Protein AF-A0A0J5QHE7-F1 (afdb_monomer_lite)

Structure (mmCIF, N/CA/C/O backbone):
data_AF-A0A0J5QHE7-F1
#
_entry.id   AF-A0A0J5QHE7-F1
#
loop_
_atom_site.group_PDB
_atom_site.id
_atom_site.type_symbol
_atom_site.label_atom_id
_atom_site.label_alt_id
_atom_site.label_comp_id
_atom_site.label_asym_id
_atom_site.label_entity_id
_atom_site.label_seq_id
_atom_site.pdbx_PDB_ins_code
_atom_site.Cartn_x
_atom_site.Cartn_y
_atom_site.Cartn_z
_atom_site.occupancy
_atom_site.B_iso_or_equiv
_atom_site.auth_seq_id
_atom_site.auth_comp_id
_atom_site.auth_asym_id
_atom_site.auth_atom_id
_atom_site.pdbx_PDB_model_num
ATOM 1 N N . MET A 1 1 ? -1.022 14.156 -3.790 1.00 61.31 1 MET A N 1
ATOM 2 C CA . MET A 1 1 ? -0.706 12.877 -4.462 1.00 61.31 1 MET A CA 1
ATOM 3 C C . MET A 1 1 ? 0.556 13.069 -5.302 1.00 61.31 1 MET A C 1
ATOM 5 O O . MET A 1 1 ? 0.620 14.063 -6.019 1.00 61.31 1 MET A O 1
ATOM 9 N N . SER A 1 2 ? 1.567 12.200 -5.167 1.00 77.56 2 SER A N 1
ATOM 10 C CA . SER A 1 2 ? 2.861 12.336 -5.864 1.00 77.56 2 SER A CA 1
ATOM 11 C C . SER A 1 2 ? 2.728 11.911 -7.331 1.00 77.56 2 SER A C 1
ATOM 13 O O . SER A 1 2 ? 2.515 10.738 -7.628 1.00 77.56 2 SER A O 1
ATOM 15 N N . ALA A 1 3 ? 2.857 12.859 -8.265 1.00 84.69 3 ALA A N 1
ATOM 16 C CA . ALA A 1 3 ? 2.876 12.560 -9.704 1.00 84.69 3 ALA A CA 1
ATOM 17 C C . ALA A 1 3 ? 4.057 11.649 -10.089 1.00 84.69 3 ALA A C 1
ATOM 19 O O . ALA A 1 3 ? 3.994 10.900 -11.061 1.00 84.69 3 ALA A O 1
ATOM 20 N N . ARG A 1 4 ? 5.129 11.702 -9.296 1.00 88.69 4 ARG A N 1
ATOM 21 C CA . ARG A 1 4 ? 6.349 10.922 -9.478 1.00 88.69 4 ARG A CA 1
ATOM 22 C C . ARG A 1 4 ? 6.157 9.458 -9.091 1.00 88.69 4 ARG A C 1
ATOM 24 O O . ARG A 1 4 ? 6.595 8.595 -9.845 1.00 88.69 4 ARG A O 1
ATOM 31 N N . LEU A 1 5 ? 5.437 9.187 -8.000 1.00 90.12 5 LEU A N 1
ATOM 32 C CA . LEU A 1 5 ? 5.048 7.825 -7.631 1.00 90.12 5 LEU A CA 1
ATOM 33 C C . LEU A 1 5 ? 4.231 7.168 -8.748 1.00 90.12 5 LEU A C 1
ATOM 35 O O . LEU A 1 5 ? 4.554 6.064 -9.169 1.00 90.12 5 LEU A O 1
ATOM 39 N N . LEU A 1 6 ? 3.218 7.860 -9.279 1.00 89.69 6 LEU A N 1
ATOM 40 C CA . LEU A 1 6 ? 2.406 7.317 -10.374 1.00 89.69 6 LEU A CA 1
ATOM 41 C C . LEU A 1 6 ? 3.212 7.073 -11.650 1.00 89.69 6 LEU A C 1
ATOM 43 O O . LEU A 1 6 ? 2.985 6.070 -12.325 1.00 89.69 6 LEU A O 1
ATOM 47 N N . LEU A 1 7 ? 4.156 7.963 -11.973 1.00 89.19 7 LEU A N 1
ATOM 48 C CA . LEU A 1 7 ? 5.063 7.759 -13.099 1.00 89.19 7 LEU A CA 1
ATOM 49 C C . LEU A 1 7 ? 5.908 6.498 -12.901 1.00 89.19 7 LEU A C 1
ATOM 51 O O . LEU A 1 7 ? 5.985 5.682 -13.811 1.00 89.19 7 LEU A O 1
ATOM 55 N N . TRP A 1 8 ? 6.502 6.314 -11.721 1.00 92.81 8 TRP A N 1
ATOM 56 C CA . TRP A 1 8 ? 7.294 5.121 -11.422 1.00 92.81 8 TRP A CA 1
ATOM 57 C C . TRP A 1 8 ? 6.450 3.839 -11.444 1.00 92.81 8 TRP A C 1
ATOM 59 O O . TRP A 1 8 ? 6.875 2.850 -12.030 1.00 92.81 8 TRP A O 1
ATOM 69 N N . LEU A 1 9 ? 5.231 3.866 -10.897 1.00 91.06 9 LEU A N 1
ATOM 70 C CA . LEU A 1 9 ? 4.319 2.715 -10.907 1.00 91.06 9 LEU A CA 1
ATOM 71 C C . LEU A 1 9 ? 3.951 2.255 -12.325 1.00 91.06 9 LEU A C 1
ATOM 73 O O . LEU A 1 9 ? 3.792 1.061 -12.559 1.00 91.06 9 LEU A O 1
ATOM 77 N N . ASN A 1 10 ? 3.805 3.194 -13.263 1.00 88.62 10 ASN A N 1
ATOM 78 C CA . ASN A 1 10 ? 3.359 2.908 -14.630 1.00 88.62 10 ASN A CA 1
ATOM 79 C C . ASN A 1 10 ? 4.509 2.799 -15.648 1.00 88.62 10 ASN A C 1
ATOM 81 O O . ASN A 1 10 ? 4.325 2.240 -16.726 1.00 88.62 10 ASN A O 1
ATOM 85 N N . ALA A 1 11 ? 5.686 3.335 -15.326 1.00 88.75 11 ALA A N 1
ATOM 86 C CA . ALA A 1 11 ? 6.877 3.329 -16.171 1.00 88.75 11 ALA A CA 1
ATOM 87 C C . ALA A 1 11 ? 8.151 3.205 -15.306 1.00 88.75 11 ALA A C 1
ATOM 89 O O . ALA A 1 11 ? 8.941 4.154 -15.220 1.00 88.75 11 ALA A O 1
ATOM 90 N N . PRO A 1 12 ? 8.370 2.046 -14.658 1.00 83.94 12 PRO A N 1
ATOM 91 C CA . PRO A 1 12 ? 9.451 1.854 -13.687 1.00 83.94 12 PRO A CA 1
ATOM 92 C C . PRO A 1 12 ? 10.850 1.981 -14.302 1.00 83.94 12 PRO A C 1
ATOM 94 O O . PRO A 1 12 ? 11.771 2.393 -13.611 1.00 83.94 12 PRO A O 1
ATOM 97 N N . ASP A 1 13 ? 11.012 1.732 -15.604 1.00 85.81 13 ASP A N 1
ATOM 98 C CA . ASP A 1 13 ? 12.293 1.909 -16.309 1.00 85.81 13 ASP A CA 1
ATOM 99 C C . ASP A 1 13 ? 12.636 3.385 -16.592 1.00 85.81 13 ASP A C 1
ATOM 101 O O . ASP A 1 13 ? 13.750 3.716 -16.993 1.00 85.81 13 ASP A O 1
ATOM 105 N N . CYS A 1 14 ? 11.669 4.290 -16.416 1.00 81.62 14 CYS A N 1
ATOM 106 C CA . CYS A 1 14 ? 11.800 5.718 -16.718 1.00 81.62 14 CYS A CA 1
ATOM 107 C C . CYS A 1 14 ? 11.925 6.591 -15.459 1.00 81.62 14 CYS A C 1
ATOM 109 O O . CYS A 1 14 ? 12.092 7.809 -15.565 1.00 81.62 14 CYS A O 1
ATOM 111 N N . ALA A 1 15 ? 11.829 6.000 -14.267 1.00 83.62 15 ALA A N 1
ATOM 112 C CA . ALA A 1 15 ? 11.901 6.700 -12.993 1.00 83.62 15 ALA A CA 1
ATOM 113 C C . ALA A 1 15 ? 12.536 5.808 -11.920 1.00 83.62 15 ALA A C 1
ATOM 115 O O . ALA A 1 15 ? 12.707 4.613 -12.094 1.00 83.62 15 ALA A O 1
ATOM 116 N N . TRP A 1 16 ? 12.873 6.395 -10.779 1.00 85.69 16 TRP A N 1
ATOM 117 C CA . TRP A 1 16 ? 13.287 5.651 -9.591 1.00 85.69 16 TRP A CA 1
ATOM 118 C C . TRP A 1 16 ? 12.261 5.893 -8.489 1.00 85.69 16 TRP A C 1
ATOM 120 O O . TRP A 1 16 ? 11.669 6.976 -8.449 1.00 85.69 16 TRP A O 1
ATOM 130 N N . LEU A 1 17 ? 12.056 4.910 -7.612 1.00 89.62 17 LEU A N 1
ATOM 131 C CA . LEU A 1 17 ? 11.219 5.094 -6.432 1.00 89.62 17 LEU A CA 1
ATOM 132 C C . LEU A 1 17 ? 11.898 6.101 -5.501 1.00 89.62 17 LEU A C 1
ATOM 134 O O . LEU A 1 17 ? 13.003 5.861 -5.019 1.00 89.62 17 LEU A O 1
ATOM 138 N N . ASP A 1 18 ? 11.244 7.237 -5.274 1.00 90.06 18 ASP A N 1
ATOM 139 C CA . ASP A 1 18 ? 11.691 8.190 -4.267 1.00 90.06 18 ASP A CA 1
ATOM 140 C C . ASP A 1 18 ? 11.512 7.571 -2.869 1.00 90.06 18 ASP A C 1
ATOM 142 O O . ASP A 1 18 ? 10.410 7.106 -2.571 1.00 90.06 18 ASP A O 1
ATOM 146 N N . PRO A 1 19 ? 12.530 7.576 -1.991 1.00 88.75 19 PRO A N 1
ATOM 147 C CA . PRO A 1 19 ? 12.397 7.085 -0.624 1.00 88.75 19 PRO A CA 1
ATOM 148 C C . PRO A 1 19 ? 11.239 7.732 0.145 1.00 88.75 19 PRO A C 1
ATOM 150 O O . PRO A 1 19 ? 10.641 7.092 1.008 1.00 88.75 19 PRO A O 1
ATOM 153 N N . ALA A 1 20 ? 10.881 8.981 -0.180 1.00 90.81 20 ALA A N 1
ATOM 154 C CA . ALA A 1 20 ? 9.730 9.655 0.417 1.00 90.81 20 ALA A CA 1
ATOM 155 C C . ALA A 1 20 ? 8.378 9.052 -0.014 1.00 90.81 20 ALA A C 1
ATOM 157 O O . ALA A 1 20 ? 7.392 9.171 0.714 1.00 90.81 20 ALA A O 1
ATOM 158 N N . ASP A 1 21 ? 8.329 8.390 -1.173 1.00 93.62 21 ASP A N 1
ATOM 159 C CA . ASP A 1 21 ? 7.135 7.742 -1.718 1.00 93.62 21 ASP A CA 1
ATOM 160 C C . ASP A 1 21 ? 7.013 6.264 -1.282 1.00 93.62 21 ASP A C 1
ATOM 162 O O . ASP A 1 21 ? 5.934 5.677 -1.414 1.00 93.62 21 ASP A O 1
ATOM 166 N N . THR A 1 22 ? 8.062 5.659 -0.704 1.00 93.19 22 THR A N 1
ATOM 167 C CA . THR A 1 22 ? 8.051 4.257 -0.243 1.00 93.19 22 THR A CA 1
ATOM 168 C C . THR A 1 22 ? 6.898 3.926 0.719 1.00 93.19 22 THR A C 1
ATOM 170 O O . THR A 1 22 ? 6.202 2.937 0.465 1.00 93.19 22 THR A O 1
ATOM 173 N N . PRO A 1 23 ? 6.596 4.737 1.761 1.00 94.31 23 PRO A N 1
ATOM 174 C CA . PRO A 1 23 ? 5.425 4.524 2.621 1.00 94.31 23 PRO A CA 1
ATOM 175 C C . PRO A 1 23 ? 4.112 4.392 1.846 1.00 94.31 23 PRO A C 1
ATOM 177 O O . PRO A 1 23 ? 3.272 3.543 2.144 1.00 94.31 23 PRO A O 1
ATOM 180 N N . MET A 1 24 ? 3.940 5.226 0.821 1.00 95.75 24 MET A N 1
ATOM 181 C CA . MET A 1 24 ? 2.729 5.256 0.012 1.00 95.75 24 MET A CA 1
ATOM 182 C C . MET A 1 24 ? 2.644 4.057 -0.921 1.00 95.75 24 MET A C 1
ATOM 184 O O . MET A 1 24 ? 1.579 3.457 -1.050 1.00 95.75 24 MET A O 1
ATOM 188 N N . ALA A 1 25 ? 3.761 3.657 -1.522 1.00 95.06 25 ALA A N 1
ATOM 189 C CA . ALA A 1 25 ? 3.806 2.487 -2.385 1.00 95.06 25 ALA A CA 1
ATOM 190 C C . ALA A 1 25 ? 3.527 1.187 -1.600 1.00 95.06 25 ALA A C 1
ATOM 192 O O . ALA A 1 25 ? 2.717 0.362 -2.024 1.00 95.06 25 ALA A O 1
ATOM 193 N N . LEU A 1 26 ? 4.107 1.047 -0.403 1.00 95.00 26 LEU A N 1
ATOM 194 C CA . LEU A 1 26 ? 3.850 -0.078 0.501 1.00 95.00 26 LEU A CA 1
ATOM 195 C C . LEU A 1 26 ? 2.405 -0.105 1.020 1.00 95.00 26 LEU A C 1
ATOM 197 O O . LEU A 1 26 ? 1.757 -1.153 1.007 1.00 95.00 26 LEU A O 1
ATOM 201 N N . GLY A 1 27 ? 1.872 1.046 1.438 1.00 95.81 27 GLY A N 1
ATOM 202 C CA . GLY A 1 27 ? 0.476 1.160 1.860 1.00 95.81 27 GLY A CA 1
ATOM 203 C C . GLY A 1 27 ? -0.513 0.859 0.729 1.00 95.81 27 GLY A C 1
ATOM 204 O O . GLY A 1 27 ? -1.544 0.232 0.968 1.00 95.81 27 GLY A O 1
ATOM 205 N N . THR A 1 28 ? -0.176 1.235 -0.507 1.00 96.62 28 THR A N 1
ATOM 206 C CA . THR A 1 28 ? -0.952 0.894 -1.711 1.00 96.62 28 THR A CA 1
ATOM 207 C C . THR A 1 28 ? -1.033 -0.619 -1.889 1.00 96.62 28 THR A C 1
ATOM 209 O O . THR A 1 28 ? -2.130 -1.150 -2.052 1.00 96.62 28 THR A O 1
ATOM 212 N N . LEU A 1 29 ? 0.091 -1.332 -1.767 1.00 94.94 29 LEU A N 1
ATOM 213 C CA . LEU A 1 29 ? 0.097 -2.792 -1.863 1.00 94.94 29 LEU A CA 1
ATOM 214 C C . LEU A 1 29 ? -0.787 -3.446 -0.784 1.00 94.94 29 LEU A C 1
ATOM 216 O O . LEU A 1 29 ? -1.562 -4.345 -1.104 1.00 94.94 29 LEU A O 1
ATOM 220 N N . LEU A 1 30 ? -0.740 -2.968 0.467 1.00 94.12 30 LEU A N 1
ATOM 221 C CA . LEU A 1 30 ? -1.612 -3.475 1.540 1.00 94.12 30 LEU A CA 1
ATOM 222 C C . LEU A 1 30 ? -3.101 -3.284 1.232 1.00 94.12 30 LEU A C 1
ATOM 224 O O . LEU A 1 30 ? -3.898 -4.192 1.467 1.00 94.12 30 LEU A O 1
ATOM 228 N N . VAL A 1 31 ? -3.479 -2.119 0.698 1.00 95.56 31 VAL A N 1
ATOM 229 C CA . VAL A 1 31 ? -4.858 -1.846 0.273 1.00 95.56 31 VAL A CA 1
ATOM 230 C C . VAL A 1 31 ? -5.284 -2.816 -0.825 1.00 95.56 31 VAL A C 1
ATOM 232 O O . VAL A 1 31 ? -6.365 -3.395 -0.731 1.00 95.56 31 VAL A O 1
ATOM 235 N N . MET A 1 32 ? -4.447 -3.019 -1.844 1.00 94.06 32 MET A N 1
ATOM 236 C CA . MET A 1 32 ? -4.758 -3.931 -2.947 1.00 94.06 32 MET A CA 1
ATOM 237 C C . MET A 1 32 ? -4.914 -5.372 -2.458 1.00 94.06 32 MET A C 1
ATOM 239 O O . MET A 1 32 ? -5.916 -6.014 -2.758 1.00 94.06 32 MET A O 1
ATOM 243 N N . VAL A 1 33 ? -3.994 -5.854 -1.618 1.00 90.56 33 VAL A N 1
ATOM 244 C CA . VAL A 1 33 ? -4.085 -7.191 -1.014 1.00 90.56 33 VAL A CA 1
ATOM 245 C C . VAL A 1 33 ? -5.365 -7.345 -0.190 1.00 90.56 33 VAL A C 1
ATOM 247 O O . VAL A 1 33 ? -6.053 -8.353 -0.313 1.00 90.56 33 VAL A O 1
ATOM 250 N N . ALA A 1 34 ? -5.721 -6.348 0.623 1.00 90.50 34 ALA A N 1
ATOM 251 C CA . ALA A 1 34 ? -6.929 -6.402 1.442 1.00 90.50 34 ALA A CA 1
ATOM 252 C C . ALA A 1 34 ? -8.233 -6.364 0.616 1.00 90.50 34 ALA A C 1
ATOM 254 O O . ALA A 1 34 ? -9.256 -6.858 1.093 1.00 90.50 34 ALA A O 1
ATOM 255 N N . ARG A 1 35 ? -8.217 -5.780 -0.593 1.00 90.50 35 ARG A N 1
ATOM 256 C CA . ARG A 1 35 ? -9.355 -5.772 -1.535 1.00 90.50 35 ARG A CA 1
ATOM 257 C C . ARG A 1 35 ? -9.474 -7.090 -2.299 1.00 90.50 35 ARG A C 1
ATOM 259 O O . ARG A 1 35 ? -10.564 -7.653 -2.362 1.00 90.50 35 ARG A O 1
ATOM 266 N N . ASP A 1 36 ? -8.363 -7.564 -2.853 1.00 87.12 36 ASP A N 1
ATOM 267 C CA . ASP A 1 36 ? -8.348 -8.670 -3.815 1.00 87.12 36 ASP A CA 1
ATOM 268 C C . ASP A 1 36 ? -8.279 -10.046 -3.136 1.00 87.12 36 ASP A C 1
ATOM 270 O O . ASP A 1 36 ? -8.734 -11.038 -3.704 1.00 87.12 36 ASP A O 1
ATOM 274 N N . HIS A 1 37 ? -7.755 -10.109 -1.905 1.00 83.00 37 HIS A N 1
ATOM 275 C CA . HIS A 1 37 ? -7.605 -11.340 -1.119 1.00 83.00 37 HIS A CA 1
ATOM 276 C C . HIS A 1 37 ? -8.288 -11.214 0.248 1.00 83.00 37 HIS A C 1
ATOM 278 O O . HIS A 1 37 ? -7.615 -11.133 1.286 1.00 83.00 37 HIS A O 1
ATOM 284 N N . PRO A 1 38 ? -9.634 -11.195 0.284 1.00 74.62 38 PRO A N 1
ATOM 285 C CA . PRO A 1 38 ? -10.373 -11.156 1.539 1.00 74.62 38 PRO A CA 1
ATOM 286 C C . PRO A 1 38 ? -9.986 -12.360 2.409 1.00 74.62 38 PRO A C 1
ATOM 288 O O . PRO A 1 38 ? -10.176 -13.510 2.023 1.00 74.62 38 PRO A O 1
ATOM 291 N N . GLY A 1 39 ? -9.413 -12.092 3.585 1.00 75.19 39 GLY A N 1
ATOM 292 C CA . GLY A 1 39 ? -8.910 -13.114 4.511 1.00 75.19 39 GLY A CA 1
ATOM 293 C C . GLY A 1 39 ? -7.385 -13.177 4.638 1.00 75.19 39 GLY A C 1
ATOM 294 O O . GLY A 1 39 ? -6.903 -13.674 5.656 1.00 75.19 39 GLY A O 1
ATOM 295 N N . ALA A 1 40 ? -6.623 -12.624 3.685 1.00 79.06 40 ALA A N 1
ATOM 296 C CA . ALA A 1 40 ? -5.173 -12.451 3.840 1.00 79.06 40 ALA A CA 1
ATOM 297 C C . ALA A 1 40 ? -4.853 -11.366 4.883 1.00 79.06 40 ALA A C 1
ATOM 299 O O . ALA A 1 40 ? -3.968 -11.524 5.722 1.00 79.06 40 ALA A O 1
ATOM 300 N N . ILE A 1 41 ? -5.633 -10.285 4.859 1.00 80.50 41 ILE A N 1
ATOM 301 C CA . ILE A 1 41 ? -5.649 -9.204 5.848 1.00 80.50 41 ILE A CA 1
ATOM 302 C C . ILE A 1 41 ? -7.089 -9.113 6.375 1.00 80.50 41 ILE A C 1
ATOM 304 O O . ILE A 1 41 ? -8.030 -9.301 5.599 1.00 80.50 41 ILE A O 1
ATOM 308 N N . GLY A 1 42 ? -7.304 -8.822 7.664 1.00 79.31 42 GLY A N 1
ATOM 309 C CA . GLY A 1 42 ? -8.640 -8.745 8.284 1.00 79.31 42 GLY A CA 1
ATOM 310 C C . GLY A 1 42 ? -9.517 -7.574 7.812 1.00 79.31 42 GLY A C 1
ATOM 311 O O . GLY A 1 42 ? -10.517 -7.247 8.450 1.00 79.31 42 GLY A O 1
ATOM 312 N N . GLY A 1 43 ? -9.167 -6.949 6.685 1.00 87.31 43 GLY A N 1
ATOM 313 C CA . GLY A 1 43 ? -9.872 -5.845 6.042 1.00 87.31 43 GLY A CA 1
ATOM 314 C C . GLY A 1 43 ? -9.168 -4.497 6.201 1.00 87.31 43 GLY A C 1
ATOM 315 O O . GLY A 1 43 ? -8.047 -4.399 6.692 1.00 87.31 43 GLY A O 1
ATOM 316 N N . MET A 1 44 ? -9.851 -3.423 5.794 1.00 92.56 44 MET A N 1
ATOM 317 C CA . MET A 1 44 ? -9.282 -2.064 5.795 1.00 92.56 44 MET A CA 1
ATOM 318 C C . MET A 1 44 ? -8.939 -1.536 7.188 1.00 92.56 44 MET A C 1
ATOM 320 O O . MET A 1 44 ? -8.036 -0.720 7.327 1.00 92.56 44 MET A O 1
ATOM 324 N N . ARG A 1 45 ? -9.616 -2.033 8.228 1.00 92.00 45 ARG A N 1
ATOM 325 C CA . ARG A 1 45 ? -9.273 -1.697 9.611 1.00 92.00 45 ARG A CA 1
ATOM 326 C C . ARG A 1 45 ? -7.869 -2.179 9.974 1.00 92.00 45 ARG A C 1
ATOM 328 O O . ARG A 1 45 ? -7.122 -1.439 10.603 1.00 92.00 45 ARG A O 1
ATOM 335 N N . ASP A 1 46 ? -7.503 -3.385 9.555 1.00 92.31 46 ASP A N 1
ATOM 336 C CA . ASP A 1 46 ? -6.166 -3.926 9.798 1.00 92.31 46 ASP A CA 1
ATOM 337 C C . ASP A 1 46 ? -5.112 -3.143 9.009 1.00 92.31 46 ASP A C 1
ATOM 339 O O . ASP A 1 46 ? -4.006 -2.940 9.508 1.00 92.31 46 ASP A O 1
ATOM 343 N N . VAL A 1 47 ? -5.458 -2.650 7.812 1.00 94.62 47 VAL A N 1
ATOM 344 C CA . VAL A 1 47 ? -4.606 -1.726 7.047 1.00 94.62 47 VAL A CA 1
ATOM 345 C C . VAL A 1 47 ? -4.389 -0.430 7.833 1.00 94.62 47 VAL A C 1
ATOM 347 O O . VAL A 1 47 ? -3.240 -0.062 8.062 1.00 94.62 47 VAL A O 1
ATOM 350 N N . ASP A 1 48 ? -5.455 0.215 8.320 1.00 96.44 48 ASP A N 1
ATOM 351 C CA . ASP A 1 48 ? -5.359 1.437 9.134 1.00 96.44 48 ASP A CA 1
ATOM 352 C C . ASP A 1 48 ? -4.498 1.204 10.397 1.00 96.44 48 ASP A C 1
ATOM 354 O O . ASP A 1 48 ? -3.597 1.987 10.695 1.00 96.44 48 ASP A O 1
ATOM 358 N N . GLU A 1 49 ? -4.706 0.094 11.116 1.00 95.12 49 GLU A N 1
ATOM 359 C CA . GLU A 1 49 ? -3.923 -0.270 12.311 1.00 95.12 49 GLU A CA 1
ATOM 360 C C . GLU A 1 49 ? -2.447 -0.578 11.996 1.00 95.12 49 GLU A C 1
ATOM 362 O O . GLU A 1 49 ? -1.569 -0.365 12.840 1.00 95.12 49 GLU A O 1
ATOM 367 N N . THR A 1 50 ? -2.162 -1.083 10.797 1.00 94.81 50 THR A N 1
ATOM 368 C CA . THR A 1 50 ? -0.798 -1.355 10.322 1.00 94.81 50 THR A CA 1
ATOM 369 C C . THR A 1 50 ? -0.083 -0.062 9.963 1.00 94.81 50 THR A C 1
ATOM 371 O O . THR A 1 50 ? 1.023 0.169 10.448 1.00 94.81 50 THR A O 1
ATOM 374 N N . LEU A 1 51 ? -0.731 0.815 9.189 1.00 96.38 51 LEU A N 1
ATOM 375 C CA . LEU A 1 51 ? -0.194 2.126 8.815 1.00 96.38 51 LEU A CA 1
ATOM 376 C C . LEU A 1 51 ? 0.049 2.997 10.051 1.00 96.38 51 LEU A C 1
ATOM 378 O O . LEU A 1 51 ? 1.116 3.595 10.179 1.00 96.38 51 LEU A O 1
ATOM 382 N N . ALA A 1 52 ? -0.896 3.002 10.998 1.00 97.12 52 ALA A N 1
ATOM 383 C CA . ALA A 1 52 ? -0.755 3.717 12.263 1.00 97.12 52 ALA A CA 1
ATOM 384 C C . ALA A 1 52 ? 0.491 3.276 13.037 1.00 97.12 52 ALA A C 1
ATOM 386 O O . ALA A 1 52 ? 1.280 4.109 13.482 1.00 97.12 52 ALA A O 1
ATOM 387 N N . ARG A 1 53 ? 0.700 1.960 13.170 1.00 95.69 53 ARG A N 1
ATOM 388 C CA . ARG A 1 53 ? 1.858 1.412 13.887 1.00 95.69 53 ARG A CA 1
ATOM 389 C C . ARG A 1 53 ? 3.170 1.643 13.154 1.00 95.69 53 ARG A C 1
ATOM 391 O O . ARG A 1 53 ? 4.147 2.012 13.797 1.00 95.69 53 ARG A O 1
ATOM 398 N N . HIS A 1 54 ? 3.193 1.420 11.845 1.00 95.06 54 HIS A N 1
ATOM 399 C CA . HIS A 1 54 ? 4.420 1.468 11.056 1.00 95.06 54 HIS A CA 1
ATOM 400 C C . HIS A 1 54 ? 4.947 2.898 10.874 1.00 95.06 54 HIS A C 1
ATOM 402 O O . HIS A 1 54 ? 6.154 3.116 10.907 1.00 95.06 54 HIS A O 1
ATOM 408 N N . HIS A 1 55 ? 4.049 3.877 10.739 1.00 94.44 55 HIS A N 1
ATOM 409 C CA . HIS A 1 55 ? 4.405 5.279 10.498 1.00 94.44 55 HIS A CA 1
ATOM 410 C C . HIS A 1 55 ? 4.199 6.191 11.715 1.00 94.44 55 HIS A C 1
ATOM 412 O O . HIS A 1 55 ? 4.336 7.404 11.592 1.00 94.44 55 HIS A O 1
ATOM 418 N N . HIS A 1 56 ? 3.886 5.624 12.886 1.00 95.81 56 HIS A N 1
ATOM 419 C CA . HIS A 1 56 ? 3.607 6.368 14.122 1.00 95.81 56 HIS A CA 1
ATOM 420 C C . HIS A 1 56 ? 2.489 7.416 13.972 1.00 95.81 56 HIS A C 1
ATOM 422 O O . HIS A 1 56 ? 2.588 8.524 14.497 1.00 95.81 56 HIS A O 1
ATOM 428 N N . LEU A 1 57 ? 1.420 7.054 13.261 1.00 96.94 57 LEU A N 1
ATOM 429 C CA . LEU A 1 57 ? 0.295 7.940 12.966 1.00 96.94 57 LEU A CA 1
ATOM 430 C C . LEU A 1 57 ? -0.834 7.780 13.987 1.00 96.94 57 LEU A C 1
ATOM 432 O O . LEU A 1 57 ? -1.064 6.704 14.546 1.00 96.94 57 LEU A O 1
ATOM 436 N N . THR A 1 58 ? -1.607 8.844 14.174 1.00 97.81 58 THR A N 1
ATOM 437 C CA . THR A 1 58 ? -2.926 8.761 14.804 1.00 97.81 58 THR A CA 1
ATOM 438 C C . THR A 1 58 ? -3.901 7.969 13.926 1.00 97.81 58 THR A C 1
ATOM 440 O O . THR A 1 58 ? -3.698 7.792 12.725 1.00 97.81 58 THR A O 1
ATOM 443 N N . ALA A 1 59 ? -5.022 7.524 14.500 1.00 96.06 59 ALA A N 1
ATOM 444 C CA . ALA A 1 59 ? -6.051 6.809 13.739 1.00 96.06 59 ALA A CA 1
ATOM 445 C C . ALA A 1 59 ? -6.623 7.638 12.569 1.00 96.06 59 ALA A C 1
ATOM 447 O O . ALA A 1 59 ? -6.947 7.086 11.516 1.00 96.06 59 ALA A O 1
ATOM 448 N N . ALA A 1 60 ? -6.738 8.960 12.744 1.00 97.44 60 ALA A N 1
ATOM 449 C CA . ALA A 1 60 ? -7.230 9.862 11.707 1.00 97.44 60 ALA A CA 1
ATOM 450 C C . ALA A 1 60 ? -6.229 9.984 10.548 1.00 97.44 60 ALA A C 1
ATOM 452 O O . ALA A 1 60 ? -6.61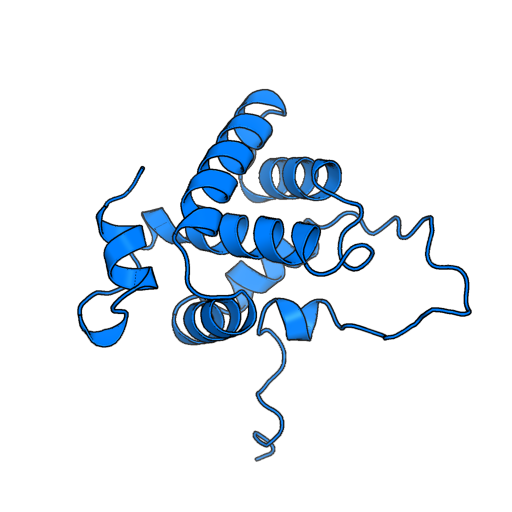5 9.816 9.394 1.00 97.44 60 ALA A O 1
ATOM 453 N N . GLU A 1 61 ? -4.949 10.188 10.861 1.00 98.06 61 GLU A N 1
ATOM 454 C CA . GLU A 1 61 ? -3.869 10.255 9.869 1.00 98.06 61 GLU A CA 1
ATOM 455 C C . GLU A 1 61 ? -3.688 8.922 9.133 1.00 98.06 61 GLU A C 1
ATOM 457 O O . GLU A 1 61 ? -3.510 8.913 7.920 1.00 98.06 61 GLU A O 1
ATOM 462 N N . ALA A 1 62 ? -3.796 7.785 9.828 1.00 97.88 62 ALA A N 1
ATOM 463 C CA . ALA A 1 62 ? -3.737 6.471 9.192 1.00 97.88 62 ALA A CA 1
ATOM 464 C C . ALA A 1 62 ? -4.908 6.250 8.221 1.00 97.88 62 ALA A C 1
ATOM 466 O O . ALA A 1 62 ? -4.700 5.784 7.103 1.00 97.88 62 ALA A O 1
ATOM 467 N N . THR A 1 63 ? -6.120 6.665 8.609 1.00 97.75 63 THR A N 1
ATOM 468 C CA . THR A 1 63 ? -7.300 6.620 7.729 1.00 97.75 63 THR A CA 1
ATOM 469 C C . THR A 1 63 ? -7.113 7.513 6.501 1.00 97.75 63 THR A C 1
ATOM 471 O O . THR A 1 63 ? -7.489 7.136 5.391 1.00 97.75 63 THR A O 1
ATOM 474 N N . GLU A 1 64 ? -6.555 8.711 6.681 1.00 97.75 64 GLU A N 1
ATOM 475 C CA . GLU A 1 64 ? -6.241 9.622 5.579 1.00 97.75 64 GLU A CA 1
ATOM 476 C C . GLU A 1 64 ? -5.184 9.024 4.646 1.00 97.75 64 GLU A C 1
ATOM 478 O O . GLU A 1 64 ? -5.364 9.011 3.427 1.00 97.75 64 GLU A O 1
ATOM 483 N N . MET A 1 65 ? -4.122 8.451 5.214 1.00 97.44 65 MET A N 1
ATOM 484 C CA . MET A 1 65 ? -3.088 7.756 4.460 1.00 97.44 65 MET A CA 1
ATOM 485 C C . MET A 1 65 ? -3.674 6.586 3.665 1.00 97.44 65 MET A C 1
ATOM 487 O O . MET A 1 65 ? -3.411 6.499 2.469 1.00 97.44 65 MET A O 1
ATOM 491 N N . ARG A 1 66 ? -4.528 5.743 4.267 1.00 97.69 66 ARG A N 1
ATOM 492 C CA . ARG A 1 66 ? -5.220 4.660 3.551 1.00 97.69 66 ARG A CA 1
ATOM 493 C C . ARG A 1 66 ? -6.027 5.194 2.374 1.00 97.69 66 ARG A C 1
ATOM 495 O O . ARG A 1 66 ? -5.928 4.632 1.293 1.00 97.69 66 ARG A O 1
ATOM 502 N N . ARG A 1 67 ? -6.796 6.275 2.540 1.00 97.50 67 ARG A N 1
ATOM 503 C CA . ARG A 1 67 ? -7.562 6.870 1.425 1.00 97.50 67 ARG A CA 1
ATOM 504 C C . ARG A 1 67 ? -6.653 7.328 0.288 1.00 97.50 67 ARG A C 1
ATOM 506 O O . ARG A 1 67 ? -6.990 7.145 -0.877 1.00 97.50 67 ARG A O 1
ATOM 513 N N . ASN A 1 68 ? -5.490 7.887 0.610 1.00 96.94 68 ASN A N 1
ATOM 514 C CA . ASN A 1 68 ? -4.499 8.236 -0.405 1.00 96.94 68 ASN A CA 1
ATOM 515 C C . ASN A 1 68 ? -3.950 6.982 -1.108 1.00 96.94 68 ASN A C 1
ATOM 517 O O . ASN A 1 68 ? -3.872 6.974 -2.334 1.00 96.94 68 ASN A O 1
ATOM 521 N N . CYS A 1 69 ? -3.655 5.911 -0.365 1.00 97.00 69 CYS A N 1
ATOM 522 C CA . CYS A 1 69 ? -3.264 4.614 -0.925 1.00 97.00 69 CYS A CA 1
ATOM 523 C C . CYS A 1 69 ? -4.356 4.019 -1.828 1.00 97.00 69 CYS A C 1
ATOM 525 O O . CYS A 1 69 ? -4.043 3.453 -2.866 1.00 97.00 69 CYS A O 1
ATOM 527 N N . GLU A 1 70 ? -5.634 4.163 -1.471 1.00 96.62 70 GLU A N 1
ATOM 528 C CA . GLU A 1 70 ? -6.773 3.715 -2.283 1.00 96.62 70 GLU A CA 1
ATOM 529 C C . GLU A 1 70 ? -6.831 4.443 -3.631 1.00 96.62 70 GLU A C 1
ATOM 531 O O . GLU A 1 70 ? -6.989 3.798 -4.663 1.00 96.62 70 GLU A O 1
ATOM 536 N N . ILE A 1 71 ? -6.621 5.762 -3.639 1.00 96.19 71 ILE A N 1
ATOM 537 C CA . ILE A 1 71 ? -6.569 6.558 -4.876 1.00 96.19 71 ILE A CA 1
ATOM 538 C C . ILE A 1 71 ? -5.387 6.136 -5.762 1.00 96.19 71 ILE A C 1
ATOM 540 O O . ILE A 1 71 ? -5.499 6.126 -6.990 1.00 96.19 71 ILE A O 1
ATOM 544 N N . VAL A 1 72 ? -4.239 5.814 -5.157 1.00 95.88 72 VAL A N 1
ATOM 545 C CA . VAL A 1 72 ? -3.066 5.319 -5.890 1.00 95.88 72 VAL A CA 1
ATOM 546 C C . VAL A 1 72 ? -3.318 3.905 -6.417 1.00 95.88 72 VAL A C 1
ATOM 548 O O . VAL A 1 72 ? -2.983 3.635 -7.565 1.00 95.88 72 VAL A O 1
ATOM 551 N N . ALA A 1 73 ? -3.956 3.034 -5.631 1.00 95.31 73 ALA A N 1
ATOM 552 C CA . ALA A 1 73 ? -4.282 1.660 -6.012 1.00 95.31 73 ALA A CA 1
ATOM 553 C C . ALA A 1 73 ? -5.164 1.604 -7.264 1.00 95.31 73 ALA A C 1
ATOM 555 O O . ALA A 1 73 ? -4.937 0.769 -8.133 1.00 95.31 73 ALA A O 1
ATOM 556 N N . ASP A 1 74 ? -6.112 2.534 -7.396 1.00 94.62 74 ASP A N 1
ATOM 557 C CA . ASP A 1 74 ? -6.991 2.623 -8.567 1.00 94.62 74 ASP A CA 1
ATOM 558 C C . ASP A 1 74 ? -6.236 3.004 -9.865 1.00 94.62 74 ASP A C 1
ATOM 560 O O . ASP A 1 74 ? -6.779 2.875 -10.962 1.00 94.62 74 ASP A O 1
ATOM 564 N N . GLN A 1 75 ? -4.986 3.474 -9.757 1.00 94.31 75 GLN A N 1
ATOM 565 C CA . GLN A 1 75 ? -4.118 3.893 -10.869 1.00 94.31 75 GLN A CA 1
ATOM 566 C C . GLN A 1 75 ? -2.826 3.063 -10.977 1.00 94.31 75 GLN A C 1
ATOM 568 O O . GLN A 1 75 ? -1.997 3.315 -11.857 1.00 94.31 75 GLN A O 1
ATOM 573 N N . ALA A 1 76 ? -2.616 2.128 -10.053 1.00 93.31 76 ALA A N 1
ATOM 574 C CA . ALA A 1 76 ? -1.429 1.293 -9.981 1.00 93.31 76 ALA A CA 1
ATOM 575 C C . ALA A 1 76 ? -1.565 0.071 -10.909 1.00 93.31 76 ALA A C 1
ATOM 577 O O . ALA A 1 76 ? -2.682 -0.345 -11.237 1.00 93.31 76 ALA A O 1
ATOM 578 N N . PRO A 1 77 ? -0.445 -0.552 -11.320 1.00 92.88 77 PRO A N 1
ATOM 579 C CA . PRO A 1 77 ? -0.501 -1.879 -11.920 1.00 92.88 77 PRO A CA 1
ATOM 580 C C . PRO A 1 77 ? -1.093 -2.898 -10.924 1.00 92.88 77 PRO A C 1
ATOM 582 O O . PRO A 1 77 ? -1.056 -2.657 -9.717 1.00 92.88 77 PRO A O 1
ATOM 585 N N . PRO A 1 78 ? -1.601 -4.056 -11.395 1.00 90.88 78 PRO A N 1
ATOM 586 C CA . PRO A 1 78 ? -2.154 -5.100 -10.530 1.00 90.88 78 PRO A CA 1
ATOM 587 C C . PRO A 1 78 ? -1.206 -5.514 -9.397 1.00 90.88 78 PRO A C 1
ATOM 589 O O . PRO A 1 78 ? 0.016 -5.487 -9.562 1.00 90.88 78 PRO A O 1
ATOM 592 N N . TRP A 1 79 ? -1.764 -5.973 -8.271 1.00 88.94 79 TRP A N 1
ATOM 593 C CA . TRP A 1 79 ? -0.997 -6.215 -7.044 1.00 88.94 79 TRP A CA 1
ATOM 594 C C . TRP A 1 79 ? 0.248 -7.113 -7.211 1.00 88.94 79 TRP A C 1
ATOM 596 O O . TRP A 1 79 ? 1.252 -6.772 -6.588 1.00 88.94 79 TRP A O 1
ATOM 606 N N . PRO A 1 80 ? 0.274 -8.192 -8.036 1.00 89.06 80 PRO A N 1
ATOM 607 C CA . PRO A 1 80 ? 1.480 -9.015 -8.157 1.00 89.06 80 PRO A CA 1
ATOM 608 C C . PRO A 1 80 ? 2.620 -8.236 -8.814 1.00 89.06 80 PRO A C 1
ATOM 610 O O . PRO A 1 80 ? 3.759 -8.299 -8.370 1.00 89.06 80 PRO A O 1
ATOM 613 N N . VAL A 1 81 ? 2.292 -7.430 -9.829 1.00 90.62 81 VAL A N 1
ATOM 614 C CA . VAL A 1 81 ? 3.262 -6.576 -10.526 1.00 90.62 81 VAL A CA 1
ATOM 615 C C . VAL A 1 81 ? 3.805 -5.518 -9.570 1.00 90.62 81 VAL A C 1
ATOM 617 O O . VAL A 1 81 ? 5.007 -5.268 -9.538 1.00 90.62 81 VAL A O 1
ATOM 620 N N . LEU A 1 82 ? 2.937 -4.917 -8.753 1.00 91.69 82 LEU A N 1
ATOM 621 C CA . LEU A 1 82 ? 3.363 -3.965 -7.732 1.00 91.69 82 LEU A CA 1
ATOM 622 C C . LEU A 1 82 ? 4.256 -4.622 -6.665 1.00 91.69 82 LEU A C 1
ATOM 624 O O . LEU A 1 82 ? 5.264 -4.037 -6.273 1.00 91.69 82 LEU A O 1
ATOM 628 N N . ALA A 1 83 ? 3.916 -5.830 -6.211 1.00 91.06 83 ALA A N 1
ATOM 629 C CA . ALA A 1 83 ? 4.719 -6.582 -5.252 1.00 91.06 83 ALA A CA 1
ATOM 630 C C . ALA A 1 83 ? 6.123 -6.875 -5.800 1.00 91.06 83 ALA A C 1
ATOM 632 O O . ALA A 1 83 ? 7.108 -6.642 -5.096 1.00 91.06 83 ALA A O 1
ATOM 633 N N . ASP A 1 84 ? 6.227 -7.287 -7.065 1.00 90.38 84 ASP A N 1
ATOM 634 C CA . ASP A 1 84 ? 7.506 -7.513 -7.741 1.00 90.38 84 ASP A CA 1
ATOM 635 C C . ASP A 1 84 ? 8.330 -6.221 -7.836 1.00 90.38 84 ASP A C 1
ATOM 637 O O . ASP A 1 84 ? 9.505 -6.205 -7.456 1.00 90.38 84 ASP A O 1
ATOM 641 N N . LEU A 1 85 ? 7.712 -5.110 -8.257 1.00 91.38 85 LEU A N 1
ATOM 642 C CA . LEU A 1 85 ? 8.377 -3.803 -8.329 1.00 91.38 85 LEU A CA 1
ATOM 643 C C . LEU A 1 85 ? 8.906 -3.355 -6.967 1.00 91.38 85 LEU A C 1
ATOM 645 O O . LEU A 1 85 ? 10.047 -2.897 -6.862 1.00 91.38 85 LEU A O 1
ATOM 649 N N . LEU A 1 86 ? 8.103 -3.506 -5.916 1.00 91.94 86 LEU A N 1
ATOM 650 C CA . LEU A 1 86 ? 8.512 -3.172 -4.557 1.00 91.94 86 LEU A CA 1
ATOM 651 C C . LEU A 1 86 ? 9.597 -4.120 -4.055 1.00 91.94 86 LEU A C 1
ATOM 653 O O . LEU A 1 86 ? 10.515 -3.669 -3.382 1.00 91.94 86 LEU A O 1
ATOM 657 N N . SER A 1 87 ? 9.559 -5.402 -4.416 1.00 90.56 87 SER A N 1
ATOM 658 C CA . SER A 1 87 ? 10.605 -6.351 -4.033 1.00 90.56 87 SER A CA 1
ATOM 659 C C . SER A 1 87 ? 11.979 -5.992 -4.600 1.00 90.56 87 SER A C 1
ATOM 661 O O . SER A 1 87 ? 12.991 -6.176 -3.922 1.00 90.56 87 SER A O 1
ATOM 663 N N . ALA A 1 88 ? 11.997 -5.425 -5.809 1.00 90.25 88 ALA A N 1
ATOM 664 C CA . ALA A 1 88 ? 13.206 -5.026 -6.512 1.00 90.25 88 ALA A CA 1
ATOM 665 C C . ALA A 1 88 ? 13.755 -3.663 -6.056 1.00 90.25 88 ALA A C 1
ATOM 667 O O . ALA A 1 88 ? 14.956 -3.426 -6.169 1.00 90.25 88 ALA A O 1
ATOM 668 N N . ASN A 1 89 ? 12.895 -2.766 -5.558 1.00 91.12 89 ASN A N 1
ATOM 669 C CA . ASN A 1 89 ? 13.252 -1.367 -5.288 1.00 91.12 89 ASN A CA 1
ATOM 670 C C . ASN A 1 89 ? 13.192 -0.973 -3.804 1.00 91.12 89 ASN A C 1
ATOM 672 O O . ASN A 1 89 ? 13.803 0.022 -3.421 1.00 91.12 89 ASN A O 1
ATOM 676 N N . VAL A 1 90 ? 12.482 -1.731 -2.966 1.00 90.94 90 VAL A N 1
ATOM 677 C CA . VAL A 1 90 ? 12.336 -1.463 -1.530 1.00 90.94 90 VAL A CA 1
ATOM 678 C C . VAL A 1 90 ? 13.127 -2.494 -0.723 1.00 90.94 90 VAL A C 1
ATOM 680 O O . VAL A 1 90 ? 12.915 -3.704 -0.889 1.00 90.94 90 VAL A O 1
ATOM 683 N N . PRO A 1 91 ? 14.007 -2.053 0.195 1.00 90.38 91 PRO A N 1
ATOM 684 C CA . PRO A 1 91 ? 14.769 -2.959 1.039 1.00 90.38 91 PRO A CA 1
ATOM 685 C C . PRO A 1 91 ? 13.885 -3.961 1.792 1.00 90.38 91 PRO A C 1
ATOM 687 O O . PRO A 1 91 ? 12.840 -3.621 2.346 1.00 90.38 91 PRO A O 1
ATOM 690 N N . ASP A 1 92 ? 14.345 -5.209 1.871 1.00 86.56 92 ASP A N 1
ATOM 691 C CA . ASP A 1 92 ? 13.643 -6.301 2.559 1.00 86.56 92 ASP A CA 1
ATOM 692 C C . ASP A 1 92 ? 13.287 -5.955 4.019 1.00 86.56 92 ASP A C 1
ATOM 694 O O . ASP A 1 92 ? 12.185 -6.257 4.475 1.00 86.56 92 ASP A O 1
ATOM 698 N N . HIS A 1 93 ? 14.161 -5.237 4.733 1.00 87.38 93 HIS A N 1
ATOM 699 C CA . HIS A 1 93 ? 13.903 -4.841 6.118 1.00 87.38 93 HIS A CA 1
ATOM 700 C C . HIS A 1 93 ? 12.713 -3.878 6.264 1.00 87.38 93 HIS A C 1
ATOM 702 O O . HIS A 1 93 ? 11.975 -3.991 7.240 1.00 87.38 93 HIS A O 1
ATOM 708 N N . GLU A 1 94 ? 12.481 -2.976 5.304 1.00 88.81 94 GLU A N 1
ATOM 709 C CA . GLU A 1 94 ? 11.323 -2.071 5.329 1.00 88.81 94 GLU A CA 1
ATOM 710 C C . GLU A 1 94 ? 10.025 -2.851 5.103 1.00 88.81 94 GLU A C 1
ATOM 712 O O . GLU A 1 94 ? 9.057 -2.709 5.853 1.00 88.81 94 GLU A O 1
ATOM 717 N N . ARG A 1 95 ? 10.035 -3.772 4.133 1.00 90.38 95 ARG A N 1
ATOM 718 C CA . ARG A 1 95 ? 8.891 -4.644 3.830 1.00 90.38 95 ARG A CA 1
ATOM 719 C C . ARG A 1 95 ? 8.556 -5.577 5.000 1.00 90.38 95 ARG A C 1
ATOM 721 O O . ARG A 1 95 ? 7.386 -5.748 5.345 1.00 90.38 95 ARG A O 1
ATOM 728 N N . ARG A 1 96 ? 9.569 -6.131 5.677 1.00 88.38 96 ARG A N 1
ATOM 729 C CA . ARG A 1 96 ? 9.383 -6.924 6.908 1.00 88.38 96 ARG A CA 1
ATOM 730 C C . ARG A 1 96 ? 8.896 -6.085 8.082 1.00 88.38 96 ARG A C 1
ATOM 732 O O . ARG A 1 96 ? 8.078 -6.571 8.863 1.0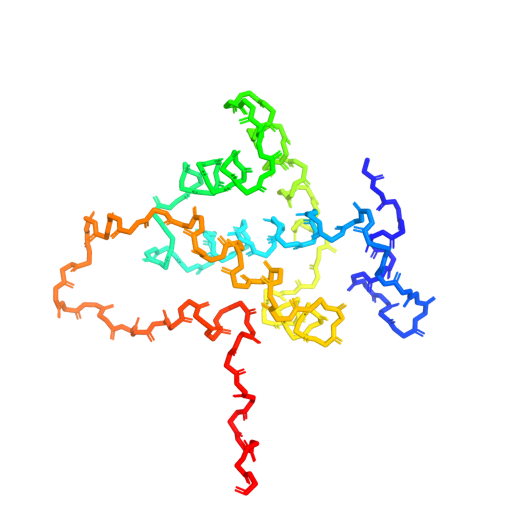0 88.38 96 ARG A O 1
ATOM 739 N N . ALA A 1 97 ? 9.379 -4.851 8.224 1.00 90.12 97 ALA A N 1
ATOM 740 C CA . ALA A 1 97 ? 8.916 -3.952 9.274 1.00 90.12 97 ALA A CA 1
ATOM 741 C C . ALA A 1 97 ? 7.412 -3.682 9.126 1.00 90.12 97 ALA A 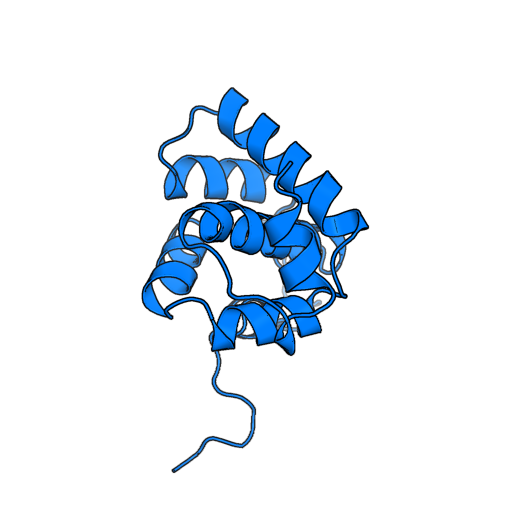C 1
ATOM 743 O O . ALA A 1 97 ? 6.681 -3.814 10.107 1.00 90.12 97 ALA A O 1
ATOM 744 N N . LEU A 1 98 ? 6.933 -3.436 7.904 1.00 90.38 98 LEU A N 1
ATOM 745 C CA . LEU A 1 98 ? 5.504 -3.304 7.618 1.00 90.38 98 LEU A CA 1
ATOM 746 C C . LEU A 1 98 ? 4.717 -4.571 7.990 1.00 90.38 98 LEU A C 1
ATOM 748 O O . LEU A 1 98 ? 3.708 -4.488 8.687 1.00 90.38 98 LEU A O 1
ATOM 752 N N . LEU A 1 99 ? 5.205 -5.751 7.588 1.00 87.94 99 LEU A N 1
ATOM 753 C CA . LEU A 1 99 ? 4.589 -7.033 7.950 1.00 87.94 99 LEU A CA 1
ATOM 754 C C . LEU A 1 99 ? 4.484 -7.242 9.461 1.00 87.94 99 LEU A C 1
ATOM 756 O O . LEU A 1 99 ? 3.472 -7.736 9.954 1.00 87.94 99 LEU A O 1
ATOM 760 N N . SER A 1 100 ? 5.530 -6.880 10.206 1.00 88.31 100 SER A N 1
ATOM 761 C CA . SER A 1 100 ? 5.548 -7.015 11.666 1.00 88.31 100 SER A CA 1
ATOM 762 C C . SER A 1 100 ? 4.483 -6.144 12.346 1.00 88.31 100 SER A C 1
ATOM 764 O O . SER A 1 100 ? 4.035 -6.440 13.457 1.00 88.31 100 SER A O 1
ATOM 766 N N . CYS A 1 101 ? 4.033 -5.098 11.649 1.00 91.50 101 CYS A N 1
ATOM 767 C CA . CYS A 1 101 ? 2.937 -4.238 12.050 1.00 91.50 101 CYS A CA 1
ATOM 768 C C . CYS A 1 101 ? 1.560 -4.767 11.632 1.00 91.50 101 CYS A C 1
ATOM 770 O O . CYS A 1 101 ? 0.593 -4.073 11.904 1.00 91.50 101 CYS A O 1
ATOM 772 N N . LEU A 1 102 ? 1.402 -5.956 11.041 1.00 87.69 102 LEU A N 1
ATOM 773 C CA . LEU A 1 102 ? 0.066 -6.524 10.816 1.00 87.69 102 LEU A CA 1
ATOM 774 C C . LEU A 1 102 ? -0.528 -7.086 12.121 1.00 87.69 102 LEU A C 1
ATOM 776 O O . LEU A 1 102 ? 0.199 -7.612 12.972 1.00 87.69 102 LEU A O 1
ATOM 780 N N . PRO A 1 103 ? -1.848 -6.962 12.357 1.00 83.00 103 PRO A N 1
ATOM 781 C CA . PRO A 1 103 ? -2.502 -7.632 13.477 1.00 83.00 103 PRO A CA 1
ATOM 782 C C . PRO A 1 103 ? -2.432 -9.159 13.307 1.00 83.00 103 PRO A C 1
ATOM 784 O O . PRO A 1 103 ? -2.841 -9.707 12.291 1.00 83.00 103 PRO A O 1
ATOM 787 N N . GLN A 1 104 ? -1.953 -9.884 14.322 1.00 67.56 104 GLN A N 1
ATOM 788 C CA . GLN A 1 104 ? -1.851 -11.356 14.279 1.00 67.56 104 GLN A CA 1
ATOM 789 C C . GLN A 1 104 ? -3.189 -12.070 14.543 1.00 67.56 104 GLN A C 1
ATOM 791 O O . GLN A 1 104 ? -3.258 -13.300 14.568 1.00 67.56 104 GLN A O 1
ATO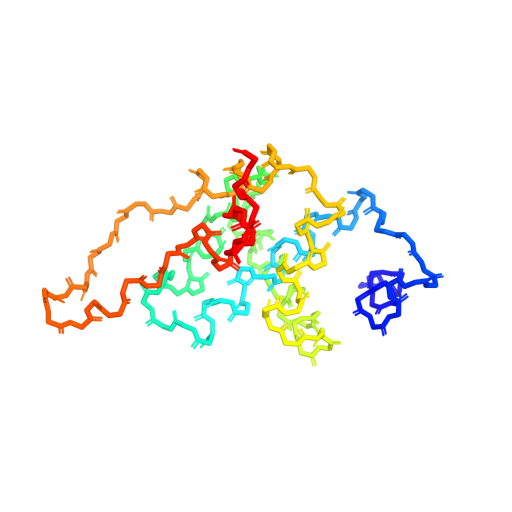M 796 N N . ASN A 1 105 ? -4.265 -11.317 14.783 1.00 55.59 105 ASN A N 1
ATOM 797 C CA . ASN A 1 105 ? -5.533 -11.858 15.253 1.00 55.59 105 ASN A CA 1
ATOM 798 C C . ASN A 1 105 ? -6.357 -12.383 14.068 1.00 55.59 105 ASN A C 1
ATOM 800 O O . ASN A 1 105 ? -7.345 -11.783 13.657 1.00 55.59 105 ASN A O 1
ATOM 804 N N . ARG A 1 106 ? -5.943 -13.535 13.529 1.00 55.81 106 ARG A N 1
ATOM 805 C CA . ARG A 1 106 ? -6.630 -14.297 12.471 1.00 55.81 106 ARG A CA 1
ATOM 806 C C . ARG A 1 106 ? -7.940 -14.922 12.986 1.00 55.81 106 ARG A C 1
ATOM 808 O O . ARG A 1 106 ? -8.122 -16.137 12.949 1.00 55.81 106 ARG A O 1
ATOM 815 N N . ARG A 1 107 ? -8.857 -14.121 13.535 1.00 42.78 107 ARG A N 1
ATOM 816 C CA . ARG A 1 107 ? -10.175 -14.591 13.989 1.00 42.78 107 ARG A CA 1
ATOM 817 C C . ARG A 1 107 ? -11.113 -14.674 12.790 1.00 42.78 107 ARG A C 1
ATOM 819 O O . ARG A 1 107 ? -11.840 -13.729 12.514 1.00 42.78 107 ARG A O 1
ATOM 826 N N . GLY A 1 108 ? -11.090 -15.802 12.085 1.00 45.44 108 GLY A N 1
ATOM 827 C CA . GLY A 1 108 ? -12.096 -16.075 11.052 1.00 45.44 108 GLY A CA 1
ATOM 828 C C . GLY A 1 108 ? -11.754 -17.150 10.028 1.00 45.44 108 GLY A C 1
ATOM 829 O O . GLY A 1 108 ? -12.665 -17.650 9.378 1.00 45.44 108 GLY A O 1
ATOM 830 N N . LEU A 1 109 ? -10.489 -17.560 9.900 1.00 45.47 109 LEU A N 1
ATOM 831 C CA . LEU A 1 109 ? -10.124 -18.647 8.990 1.00 45.47 109 LEU A CA 1
ATOM 832 C C . LEU A 1 109 ? -10.469 -19.990 9.642 1.00 45.47 109 LEU A C 1
ATOM 834 O O . LEU A 1 109 ? -9.653 -20.616 10.318 1.00 45.47 109 LEU A O 1
ATOM 838 N N . SER A 1 110 ? -11.728 -20.398 9.474 1.00 39.31 110 SER A N 1
ATOM 839 C CA . SER A 1 110 ? -12.143 -21.786 9.644 1.00 39.31 110 SER A CA 1
ATOM 840 C C . SER A 1 110 ? -11.210 -22.683 8.828 1.00 39.31 110 SER A C 1
ATOM 842 O O . SER A 1 110 ? -10.834 -22.355 7.704 1.00 39.31 110 SER A O 1
ATOM 844 N N . CYS A 1 111 ? -10.849 -23.823 9.408 1.00 39.59 111 CYS A N 1
ATOM 845 C CA . CYS A 1 111 ? -9.861 -24.802 8.951 1.00 39.59 111 CYS A CA 1
ATOM 846 C C . CYS A 1 111 ? -10.105 -25.385 7.532 1.00 39.59 111 CYS A C 1
ATOM 848 O O . CYS A 1 111 ? -9.330 -26.226 7.088 1.00 39.59 111 CYS A O 1
ATOM 850 N N . ALA A 1 112 ? -11.142 -24.950 6.808 1.00 41.41 112 ALA A N 1
ATOM 851 C CA . ALA A 1 112 ? -11.565 -25.511 5.525 1.00 41.41 112 ALA A CA 1
ATOM 852 C C . ALA A 1 112 ? -11.177 -24.693 4.271 1.00 41.41 112 ALA A C 1
ATOM 854 O O . ALA A 1 112 ? -11.121 -25.285 3.200 1.00 41.41 112 ALA A O 1
ATOM 855 N N . ASP A 1 113 ? -10.844 -23.398 4.380 1.00 41.59 113 ASP A N 1
ATOM 856 C CA . ASP A 1 113 ? -10.603 -22.515 3.211 1.00 41.59 113 ASP A CA 1
ATOM 857 C C . ASP A 1 113 ? -9.150 -22.020 3.089 1.00 41.59 113 ASP A C 1
ATOM 859 O O . ASP A 1 113 ? -8.866 -20.944 2.562 1.00 41.59 113 ASP A O 1
ATOM 863 N N . LEU A 1 114 ? -8.181 -22.800 3.575 1.00 41.19 114 LEU A N 1
ATOM 864 C CA . LEU A 1 114 ? -6.763 -22.470 3.422 1.00 41.19 114 LEU A CA 1
ATOM 865 C C . LEU A 1 114 ? -6.275 -22.764 1.993 1.00 41.19 114 LEU A C 1
ATOM 867 O O . LEU A 1 114 ? -5.450 -23.651 1.778 1.00 41.19 114 LEU A O 1
ATOM 871 N N . SER A 1 115 ? -6.661 -21.931 1.024 1.00 43.59 115 SER A N 1
ATOM 872 C CA . SER A 1 115 ? -5.627 -21.434 0.118 1.00 43.59 115 SER A CA 1
ATOM 873 C C . SER A 1 115 ? -4.695 -20.611 1.002 1.00 43.59 115 SER A C 1
ATOM 875 O O . SER A 1 115 ? -5.023 -19.491 1.389 1.00 43.59 115 SER A O 1
ATOM 877 N N . HIS A 1 116 ? -3.602 -21.227 1.446 1.00 50.44 116 HIS A N 1
ATOM 878 C CA . HIS A 1 116 ? -2.580 -20.621 2.295 1.00 50.44 116 HIS A CA 1
ATOM 879 C C . HIS A 1 116 ? -1.843 -19.565 1.464 1.00 50.44 116 HIS A C 1
ATOM 881 O O . HIS A 1 116 ? -0.723 -19.779 1.012 1.00 50.44 116 HIS A O 1
ATOM 887 N N . VAL A 1 117 ? -2.524 -18.465 1.149 1.00 58.25 117 VAL A N 1
ATOM 888 C CA . VAL A 1 117 ? -1.912 -17.338 0.470 1.00 58.25 117 VAL A CA 1
ATOM 889 C C . VAL A 1 117 ? -0.942 -16.744 1.482 1.00 58.25 117 VAL A C 1
ATOM 891 O O . VAL A 1 117 ? -1.347 -16.145 2.479 1.00 58.25 117 VAL A O 1
ATOM 894 N N . ASP A 1 118 ? 0.341 -17.029 1.281 1.00 72.69 118 ASP A N 1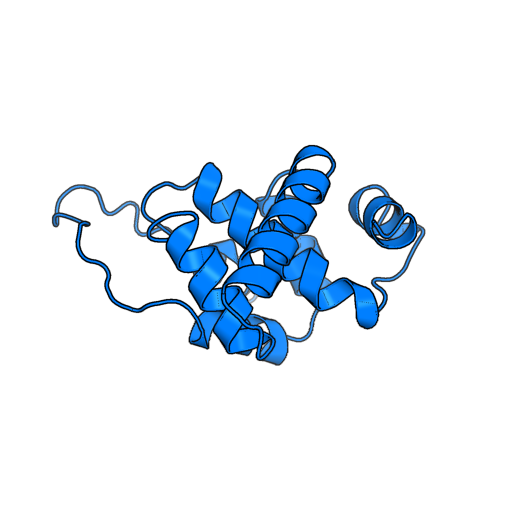
ATOM 895 C CA . ASP A 1 118 ? 1.394 -16.569 2.168 1.00 72.69 118 ASP A CA 1
ATOM 896 C C . ASP A 1 118 ? 1.515 -15.047 2.034 1.00 72.69 118 ASP A C 1
ATOM 898 O O . ASP A 1 118 ? 1.742 -14.519 0.945 1.00 72.69 118 ASP A O 1
ATOM 902 N N . LEU A 1 119 ? 1.339 -14.323 3.140 1.00 71.88 119 LEU A N 1
ATOM 903 C CA . LEU A 1 119 ? 1.531 -12.872 3.174 1.00 71.88 119 LEU A CA 1
ATOM 904 C C . LEU A 1 119 ? 2.965 -12.488 2.792 1.00 71.88 119 LEU A C 1
ATOM 906 O O . LEU A 1 119 ? 3.177 -11.399 2.260 1.00 71.88 119 LEU A O 1
ATOM 910 N N . HIS A 1 120 ? 3.938 -13.374 3.026 1.00 73.56 120 HIS A N 1
ATOM 911 C CA . HIS A 1 120 ? 5.294 -13.180 2.531 1.00 73.56 120 HIS A CA 1
ATOM 912 C C . HIS A 1 120 ? 5.320 -13.166 1.003 1.00 73.56 120 HIS A C 1
ATOM 914 O O . HIS A 1 120 ? 5.867 -12.233 0.415 1.00 73.56 120 HIS A O 1
ATOM 920 N N . HIS A 1 121 ? 4.642 -14.114 0.360 1.00 75.62 121 HIS A N 1
ATOM 921 C CA . HIS A 1 121 ? 4.521 -14.159 -1.092 1.00 75.62 121 HIS A CA 1
ATOM 922 C C . HIS A 1 121 ? 3.779 -12.934 -1.644 1.00 75.62 121 HIS A C 1
ATOM 924 O O . HIS A 1 121 ? 4.250 -12.299 -2.585 1.00 75.62 121 HIS A O 1
ATOM 930 N N . LEU A 1 122 ? 2.665 -12.538 -1.017 1.00 71.69 122 LEU A N 1
ATOM 931 C CA . LEU A 1 122 ? 1.864 -11.381 -1.444 1.00 71.69 122 LEU A CA 1
ATOM 932 C C . LEU A 1 122 ? 2.618 -10.050 -1.385 1.00 71.69 122 LEU A C 1
ATOM 934 O O . LEU A 1 122 ? 2.322 -9.136 -2.151 1.00 71.69 122 LEU A O 1
ATOM 938 N N . LEU A 1 123 ? 3.580 -9.930 -0.472 1.00 71.75 123 LEU A N 1
ATOM 939 C CA . LEU A 1 123 ? 4.400 -8.729 -0.310 1.00 71.75 123 LEU A CA 1
ATOM 940 C C . LEU A 1 123 ? 5.788 -8.863 -0.960 1.00 71.75 123 LEU A C 1
ATOM 942 O O . LEU A 1 123 ? 6.687 -8.051 -0.706 1.00 71.75 123 LEU A O 1
ATOM 946 N N . GLY A 1 124 ? 5.970 -9.898 -1.790 1.00 71.12 124 GLY A N 1
ATOM 947 C CA . GLY A 1 124 ? 7.196 -10.172 -2.541 1.00 71.12 124 GLY A CA 1
ATOM 948 C C . GLY A 1 124 ? 8.404 -10.514 -1.664 1.00 71.12 124 GLY A C 1
ATOM 949 O O . GLY A 1 124 ? 9.544 -10.297 -2.073 1.00 71.12 124 GLY A O 1
ATOM 950 N N . LEU A 1 125 ? 8.190 -10.928 -0.415 1.00 71.38 125 LEU A N 1
ATOM 951 C CA . LEU A 1 125 ? 9.250 -11.236 0.554 1.00 71.38 125 LEU A CA 1
ATOM 952 C C . LEU A 1 125 ? 9.843 -12.632 0.372 1.00 71.38 125 LEU A C 1
ATOM 954 O O . LEU A 1 125 ? 10.936 -12.894 0.875 1.00 71.38 125 LEU A O 1
ATOM 958 N N . ASP A 1 126 ? 9.139 -13.511 -0.336 1.00 68.81 126 ASP A N 1
ATOM 959 C CA . ASP A 1 126 ? 9.684 -14.802 -0.728 1.00 68.81 126 ASP A CA 1
ATOM 960 C C . ASP A 1 126 ? 10.584 -14.652 -1.957 1.00 68.81 126 ASP A C 1
ATOM 962 O O . ASP A 1 126 ? 10.253 -13.900 -2.879 1.00 68.81 126 ASP A O 1
ATOM 966 N N . PRO A 1 127 ? 11.716 -15.375 -2.014 1.00 53.88 127 PRO A N 1
ATOM 967 C CA . PRO A 1 127 ? 12.492 -15.452 -3.239 1.00 53.88 127 PRO A CA 1
ATOM 968 C C . PRO A 1 127 ? 11.606 -16.019 -4.361 1.00 53.88 127 PRO A C 1
ATOM 970 O O . PRO A 1 127 ? 10.815 -16.936 -4.104 1.00 53.88 127 PRO A O 1
ATOM 973 N N . PRO A 1 128 ? 11.739 -15.530 -5.609 1.00 49.19 128 PRO A N 1
ATOM 974 C CA . PRO A 1 128 ? 10.980 -16.077 -6.724 1.00 49.19 128 PRO A CA 1
ATOM 975 C C . PRO A 1 128 ? 11.218 -17.594 -6.800 1.00 49.19 128 PRO A C 1
ATOM 977 O O . PRO A 1 128 ? 12.353 -18.045 -6.578 1.00 49.19 128 PRO A O 1
ATOM 980 N N . PRO A 1 129 ? 10.182 -18.405 -7.088 1.00 41.81 129 PRO A N 1
ATOM 981 C CA . PRO A 1 129 ? 10.318 -19.854 -7.165 1.00 41.81 129 PRO A CA 1
ATOM 982 C C . PRO A 1 129 ? 11.328 -20.208 -8.267 1.00 41.81 129 PRO A C 1
ATOM 984 O O . PRO A 1 129 ? 11.015 -20.175 -9.452 1.00 41.81 129 PRO A O 1
ATOM 987 N N . GLY A 1 130 ? 12.572 -20.492 -7.870 1.00 47.16 130 GLY A N 1
ATOM 988 C CA . GLY A 1 130 ? 13.699 -20.696 -8.787 1.00 47.16 130 GLY A CA 1
ATOM 989 C C . GLY A 1 130 ? 15.039 -20.146 -8.293 1.00 47.16 130 GLY A C 1
ATOM 990 O O . GLY A 1 130 ? 16.079 -20.619 -8.741 1.00 47.16 130 GLY A O 1
ATOM 991 N N . ALA A 1 131 ? 15.054 -19.228 -7.322 1.00 45.41 131 ALA A N 1
ATOM 992 C C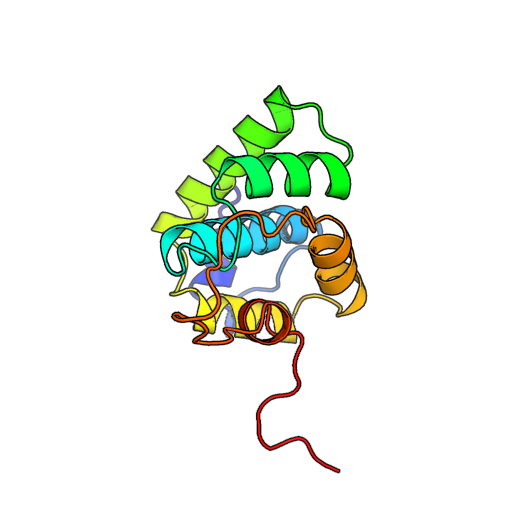A . ALA A 1 131 ? 16.290 -18.751 -6.698 1.00 45.41 131 ALA A CA 1
ATOM 993 C C . ALA A 1 131 ? 16.763 -19.709 -5.584 1.00 45.41 131 ALA A C 1
ATOM 995 O O . ALA A 1 131 ? 16.772 -19.373 -4.402 1.00 45.41 131 ALA A O 1
ATOM 996 N N . ARG A 1 132 ? 17.122 -20.944 -5.951 1.00 37.53 132 ARG A N 1
ATOM 997 C CA . ARG A 1 132 ? 17.974 -21.806 -5.118 1.00 37.53 132 ARG A CA 1
ATOM 998 C C . ARG A 1 132 ? 19.368 -21.792 -5.737 1.00 37.53 132 ARG A C 1
ATOM 1000 O O . ARG A 1 132 ? 19.535 -22.307 -6.839 1.00 37.53 132 ARG A O 1
ATOM 1007 N N . HIS A 1 133 ? 20.317 -21.156 -5.052 1.00 41.72 133 HIS A N 1
ATOM 1008 C CA . HIS A 1 133 ? 21.744 -21.360 -5.302 1.00 41.72 133 HIS A CA 1
ATOM 1009 C C . HIS A 1 133 ? 22.187 -22.715 -4.750 1.00 41.72 133 HIS A C 1
ATOM 1011 O O . HIS A 1 133 ? 21.663 -23.106 -3.680 1.00 41.72 133 HIS A O 1
#

Radius of gyration: 14.62 Å; chains: 1; bounding box: 34×38×32 Å

pLDDT: mean 82.7, std 17.28, range [37.53, 98.06]

Sequence (133 aa):
MSARLLLWLNAPDCAWLDPADTPMALGTLLVMVARDHPGAIGGMRDVDETLARHHHLTAAEATEMRRNCEIVADQAPPWPVLADLLSANVPDHERRALLSCLPQNRRGLSCADLSHVDLHHLLGLDPPPGARH

Foldseek 3Di:
DDPLVLCCQVPVVVHADDPVCLLLLLLLLVQLCLVPPPLVAVHVVQSLQLSCVLVVDDSVVSVVSNVSSVVSNVSGDHQLSSLVSCLVRPDLVSLVSSVVSGDPPSPPPDPPPPPVPDVCNSNNVDDDVPPDD

Secondary structure (DSSP, 8-state):
--HHHHHHHH-GGG----TTTHHHHHHHHHHHHHHHSBTTBS-HHHHHHHHHHHHT--HHHHHHHHHHHHHHHTTSPPHHHHHHHHHHHS-HHHHHHHHHTS----TT--TT------HHHHTT-SPPTT---